Protein AF-A0A0K1F6I7-F1 (afdb_monomer)

Sequence (69 aa):
MSDNHNEVQAAKAEAEDRVVERVESWQEGAEQETVAQELREGFEEAGVDKSEDDVERLAKQIHEDGKAE

pLDDT: mean 78.12, std 12.24, range [44.06, 91.62]

Solvent-accessible surface area (backbone atoms only — not comparable to full-atom values): 4020 Å² total; per-residue (Å²): 136,68,66,67,57,55,56,52,52,50,54,51,50,57,47,50,54,52,42,49,56,56,50,64,74,70,43,90,82,61,54,50,69,56,45,28,52,54,49,50,53,42,27,58,77,65,73,45,90,72,55,70,70,56,39,49,52,49,16,50,49,54,50,54,62,71,61,74,120

Foldseek 3Di:
DPVVVVVVVVLLVVLLVVLLVVLLVVVLPDDLVVQLVSSVVSCVVSVHDDDSVRSSVSSVVSNVVSVPD

Radius of gyration: 13.24 Å; Cα contacts (8 Å, |Δi|>4): 43; chains: 1; bounding box: 27×22×43 Å

Structure (mmCIF, N/CA/C/O backbone):
data_AF-A0A0K1F6I7-F1
#
_entry.id   AF-A0A0K1F6I7-F1
#
loop_
_atom_site.group_PDB
_atom_sit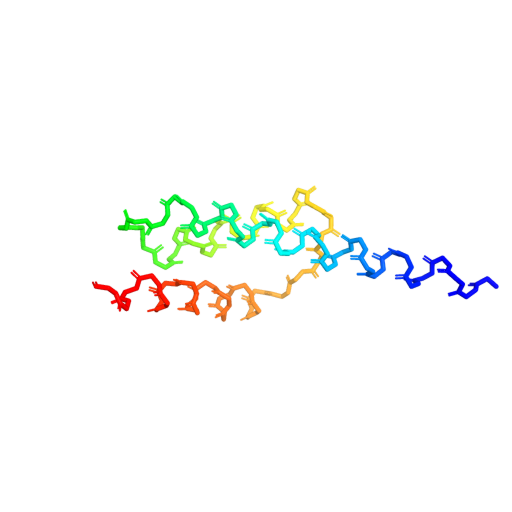e.id
_atom_site.type_symbol
_atom_site.label_atom_id
_atom_site.label_alt_id
_atom_site.label_comp_id
_atom_site.label_asym_id
_atom_site.label_entity_id
_atom_site.label_seq_id
_atom_site.pdbx_PDB_ins_code
_atom_site.Cartn_x
_atom_site.Cartn_y
_atom_site.Cartn_z
_atom_site.occupancy
_atom_site.B_iso_or_equiv
_atom_site.auth_seq_id
_atom_site.auth_comp_id
_atom_site.auth_asym_id
_atom_site.auth_atom_id
_atom_site.pdbx_PDB_model_num
ATOM 1 N N . MET A 1 1 ? 17.070 -11.121 -25.133 1.00 49.81 1 MET A N 1
ATOM 2 C CA . MET A 1 1 ? 16.076 -10.113 -24.705 1.00 49.81 1 MET A CA 1
ATOM 3 C C . MET A 1 1 ? 15.787 -10.320 -23.219 1.00 49.81 1 MET A C 1
ATOM 5 O O . MET A 1 1 ? 14.647 -10.569 -22.856 1.00 49.81 1 MET A O 1
ATOM 9 N N . SER A 1 2 ? 16.820 -10.287 -22.371 1.00 56.91 2 SER A N 1
ATOM 10 C CA . SER A 1 2 ? 16.684 -10.629 -20.942 1.00 56.91 2 SER A CA 1
ATOM 11 C C . SER A 1 2 ? 16.774 -9.398 -20.036 1.00 56.91 2 SER A C 1
ATOM 13 O O . SER A 1 2 ? 16.256 -9.425 -18.928 1.00 56.91 2 SER A O 1
ATOM 15 N N . ASP A 1 3 ? 17.339 -8.300 -20.536 1.00 60.97 3 ASP A N 1
ATOM 16 C CA . ASP A 1 3 ? 17.523 -7.050 -19.790 1.00 60.97 3 ASP A CA 1
ATOM 17 C C . ASP A 1 3 ? 16.198 -6.299 -19.555 1.00 60.97 3 ASP A C 1
ATOM 19 O O . ASP A 1 3 ? 15.957 -5.778 -18.471 1.00 60.97 3 ASP A O 1
ATOM 23 N N . ASN A 1 4 ? 15.263 -6.372 -20.509 1.00 59.94 4 ASN A N 1
ATOM 24 C CA . ASN A 1 4 ? 13.977 -5.664 -20.446 1.00 59.94 4 ASN A CA 1
ATOM 25 C C . ASN A 1 4 ? 13.028 -6.187 -19.348 1.00 59.94 4 ASN A C 1
ATOM 27 O O . ASN A 1 4 ? 12.153 -5.462 -18.892 1.00 59.94 4 ASN A O 1
ATOM 31 N N . HIS A 1 5 ? 13.156 -7.450 -18.924 1.00 60.25 5 HIS A N 1
ATOM 32 C CA . HIS A 1 5 ? 12.331 -7.979 -17.830 1.00 60.25 5 HIS A CA 1
ATOM 33 C C . HIS A 1 5 ? 12.793 -7.427 -16.478 1.00 60.25 5 HIS A C 1
ATOM 35 O O . HIS A 1 5 ? 11.960 -7.096 -15.643 1.00 60.25 5 HIS A O 1
ATOM 41 N N . ASN A 1 6 ? 14.105 -7.278 -16.284 1.00 69.19 6 ASN A N 1
ATOM 42 C CA . ASN A 1 6 ? 14.670 -6.814 -15.022 1.00 69.19 6 ASN A CA 1
ATOM 43 C C . ASN A 1 6 ? 14.359 -5.331 -14.764 1.00 69.19 6 ASN A C 1
ATOM 45 O O . ASN A 1 6 ? 14.007 -4.964 -13.649 1.00 69.19 6 ASN A O 1
ATOM 49 N N . GLU A 1 7 ? 14.405 -4.499 -15.806 1.00 70.31 7 GLU A N 1
ATOM 50 C CA . GLU A 1 7 ? 14.023 -3.081 -15.724 1.00 70.31 7 GLU A CA 1
ATOM 51 C C . GLU A 1 7 ? 12.528 -2.904 -15.424 1.00 70.31 7 GLU A C 1
ATOM 53 O O . GLU A 1 7 ? 12.156 -2.061 -14.613 1.00 70.31 7 GLU A O 1
ATOM 58 N N . VAL A 1 8 ? 11.665 -3.744 -16.011 1.00 71.56 8 VAL A N 1
ATOM 59 C CA . VAL A 1 8 ? 10.221 -3.723 -15.728 1.00 71.56 8 VAL A CA 1
ATOM 60 C C . VAL A 1 8 ? 9.925 -4.168 -14.296 1.00 71.56 8 VAL A C 1
ATOM 62 O O . VAL A 1 8 ? 9.087 -3.555 -13.644 1.00 71.56 8 VAL A O 1
ATOM 65 N N . GLN A 1 9 ? 10.604 -5.200 -13.780 1.00 72.69 9 GLN A N 1
ATOM 66 C CA . GLN A 1 9 ? 10.431 -5.624 -12.384 1.00 72.69 9 GLN A CA 1
ATOM 67 C C . GLN A 1 9 ? 10.942 -4.567 -11.395 1.00 72.69 9 GLN A C 1
ATOM 69 O O . GLN A 1 9 ? 10.276 -4.309 -10.397 1.00 72.69 9 GLN A O 1
ATOM 74 N N . ALA A 1 10 ? 12.075 -3.920 -11.689 1.00 78.31 10 ALA A N 1
ATOM 75 C CA . AL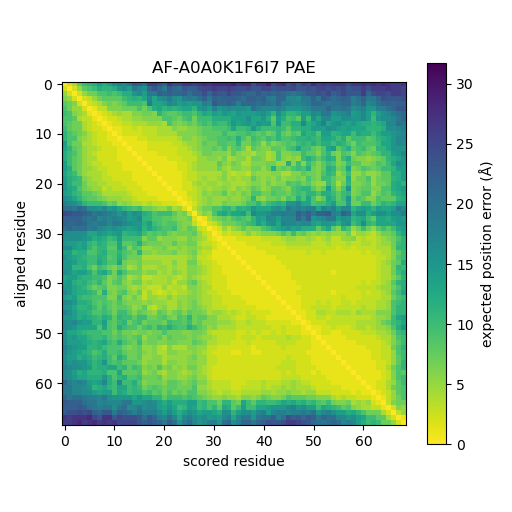A A 1 10 ? 12.605 -2.830 -10.870 1.00 78.31 10 ALA A CA 1
ATOM 76 C C . ALA A 1 10 ? 11.649 -1.627 -10.837 1.00 78.31 10 ALA A C 1
ATOM 78 O O . ALA A 1 10 ? 11.311 -1.148 -9.760 1.00 78.31 10 ALA A O 1
ATOM 79 N N . ALA A 1 11 ? 11.118 -1.219 -11.994 1.00 76.31 11 ALA A N 1
ATOM 80 C CA . ALA A 1 11 ? 10.121 -0.153 -12.071 1.00 76.31 11 ALA A CA 1
ATOM 81 C C . ALA A 1 11 ? 8.831 -0.498 -11.305 1.00 76.31 11 ALA A C 1
ATOM 83 O O . ALA A 1 11 ? 8.213 0.379 -10.707 1.00 76.31 11 ALA A O 1
ATOM 84 N N . LYS A 1 12 ? 8.432 -1.778 -11.298 1.00 75.88 12 LYS A N 1
ATOM 85 C CA . LYS A 1 12 ? 7.268 -2.268 -10.547 1.00 75.88 12 LYS A CA 1
ATOM 86 C C . LYS A 1 12 ? 7.490 -2.182 -9.033 1.00 75.88 12 LYS A C 1
ATOM 88 O O . LYS A 1 12 ? 6.578 -1.786 -8.317 1.00 75.88 12 LYS A O 1
ATOM 93 N N . ALA A 1 13 ? 8.696 -2.514 -8.570 1.00 79.69 13 ALA A N 1
ATOM 94 C CA . ALA A 1 13 ? 9.081 -2.407 -7.164 1.00 79.69 13 ALA A CA 1
ATOM 95 C C . ALA A 1 13 ? 9.174 -0.943 -6.700 1.00 79.69 13 ALA A C 1
ATOM 97 O O . ALA A 1 13 ? 8.619 -0.595 -5.667 1.00 79.69 13 ALA A O 1
ATOM 98 N N . GLU A 1 14 ? 9.780 -0.059 -7.500 1.00 81.56 14 GLU A N 1
ATOM 99 C CA . GLU A 1 14 ? 9.821 1.381 -7.193 1.00 81.56 14 GLU A CA 1
ATOM 100 C C . GLU A 1 14 ? 8.422 2.018 -7.159 1.00 81.56 14 GLU A C 1
ATOM 102 O O . GLU A 1 14 ? 8.174 2.956 -6.401 1.00 81.56 14 GLU A O 1
ATOM 107 N N . ALA A 1 15 ? 7.495 1.531 -7.989 1.00 83.56 15 ALA A N 1
ATOM 108 C CA . ALA A 1 15 ? 6.113 1.988 -7.962 1.00 83.56 15 ALA A CA 1
ATOM 109 C C . ALA A 1 15 ? 5.370 1.510 -6.704 1.00 83.56 15 ALA A C 1
ATOM 111 O O . ALA A 1 15 ? 4.582 2.271 -6.148 1.00 83.56 15 ALA A O 1
ATOM 112 N N . GLU A 1 16 ? 5.645 0.288 -6.241 1.00 82.12 16 GLU A N 1
ATOM 113 C CA . GLU A 1 16 ? 5.107 -0.241 -4.986 1.00 82.12 16 GLU A CA 1
ATOM 114 C C . GLU A 1 16 ? 5.575 0.587 -3.784 1.00 82.12 16 GLU A C 1
ATOM 116 O O . GLU A 1 16 ? 4.729 1.067 -3.029 1.00 82.12 16 GLU A O 1
ATOM 121 N N . ASP A 1 17 ? 6.880 0.855 -3.671 1.00 84.38 17 ASP A N 1
ATOM 122 C CA . ASP A 1 17 ? 7.438 1.662 -2.577 1.00 84.38 17 ASP A CA 1
ATOM 123 C C . ASP A 1 17 ? 6.834 3.077 -2.550 1.00 84.38 17 ASP A C 1
ATOM 125 O O . ASP A 1 17 ? 6.415 3.556 -1.500 1.00 84.38 17 ASP A O 1
ATOM 129 N N . ARG A 1 18 ? 6.668 3.725 -3.713 1.00 84.81 18 ARG A N 1
ATOM 130 C CA . ARG A 1 18 ? 6.028 5.052 -3.796 1.00 84.81 18 ARG A CA 1
ATOM 131 C C . ARG A 1 18 ? 4.577 5.068 -3.337 1.00 84.81 18 ARG A C 1
ATOM 133 O O . ARG A 1 18 ? 4.131 6.062 -2.764 1.00 84.81 18 ARG A O 1
ATOM 140 N N . VAL A 1 19 ? 3.819 4.022 -3.662 1.00 83.44 19 VAL A N 1
ATOM 141 C CA . VAL A 1 19 ? 2.421 3.903 -3.23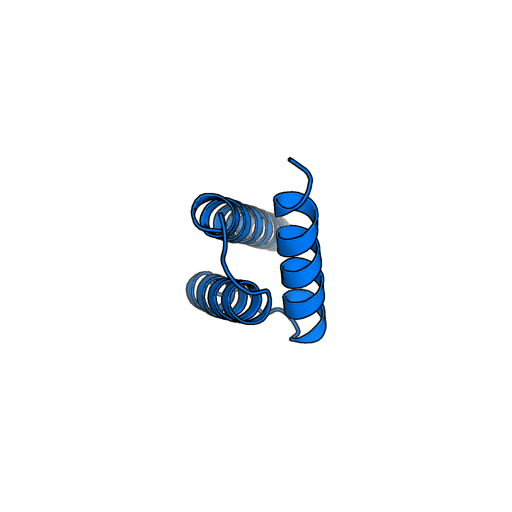6 1.00 83.44 19 VAL A CA 1
ATOM 142 C C . VAL A 1 19 ? 2.369 3.725 -1.721 1.00 83.44 19 VAL A C 1
ATOM 144 O O . VAL A 1 19 ? 1.570 4.396 -1.073 1.00 83.44 19 VAL A O 1
ATOM 147 N N . VAL A 1 20 ? 3.257 2.905 -1.153 1.00 82.69 20 VAL A N 1
ATOM 148 C CA . VAL A 1 20 ? 3.371 2.706 0.299 1.00 82.69 20 VAL A CA 1
ATOM 149 C C . VAL A 1 20 ? 3.748 4.009 1.009 1.00 82.69 20 VAL A C 1
ATOM 151 O O . VAL A 1 20 ? 2.993 4.442 1.874 1.00 82.69 20 VAL A O 1
ATOM 154 N N . GLU A 1 21 ? 4.810 4.701 0.581 1.00 82.69 21 GLU A N 1
ATOM 155 C CA . GLU A 1 21 ? 5.244 5.977 1.181 1.00 82.69 21 GLU A CA 1
ATOM 156 C C . GLU A 1 21 ? 4.146 7.055 1.118 1.00 82.69 21 GLU A C 1
ATOM 158 O O . GLU A 1 21 ? 3.954 7.839 2.053 1.00 82.69 21 GLU A O 1
ATOM 163 N N . ARG A 1 22 ? 3.388 7.099 0.011 1.00 79.69 22 ARG A N 1
ATOM 164 C CA . ARG A 1 22 ? 2.235 7.997 -0.142 1.00 79.69 22 ARG A CA 1
ATOM 165 C C . ARG A 1 22 ? 1.145 7.655 0.857 1.00 79.69 22 ARG A C 1
ATOM 167 O O . ARG A 1 22 ? 0.582 8.567 1.445 1.00 79.69 22 ARG A O 1
ATOM 174 N N . VAL A 1 23 ? 0.812 6.378 1.011 1.00 78.88 23 VAL A N 1
ATOM 175 C CA . VAL A 1 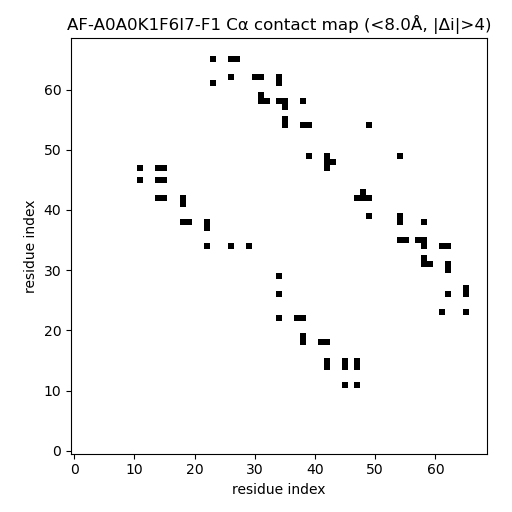23 ? -0.241 5.952 1.930 1.00 78.88 23 VAL A CA 1
ATOM 176 C C . VAL A 1 23 ? 0.195 6.253 3.364 1.00 78.88 23 VAL A C 1
ATOM 178 O O . VAL A 1 23 ? -0.511 6.982 4.047 1.00 78.88 23 VAL A O 1
ATOM 181 N N . GLU A 1 24 ? 1.393 5.851 3.786 1.00 73.50 24 GLU A N 1
ATOM 182 C CA . GLU A 1 24 ? 1.943 6.133 5.123 1.00 73.50 24 GLU A CA 1
ATOM 183 C C . GLU A 1 24 ? 1.892 7.625 5.503 1.00 73.50 24 GLU A C 1
ATOM 185 O O . GLU A 1 24 ? 1.521 7.973 6.622 1.00 73.50 24 GLU A O 1
ATOM 190 N N . SER A 1 25 ? 2.161 8.525 4.551 1.00 71.25 25 SER A N 1
ATOM 191 C CA . SER A 1 25 ? 2.172 9.980 4.759 1.00 71.25 25 SER A CA 1
ATOM 192 C C . SER A 1 25 ? 0.831 10.603 5.194 1.00 71.25 25 SER A C 1
ATOM 194 O O . SER A 1 25 ? 0.849 11.727 5.698 1.00 71.25 25 SER A O 1
ATOM 196 N N . TRP A 1 26 ? -0.319 9.961 4.964 1.00 68.31 26 TRP A N 1
ATOM 197 C CA . TRP A 1 26 ? -1.653 10.532 5.250 1.00 68.31 26 TRP A CA 1
ATOM 198 C C . TRP A 1 26 ? -2.433 9.681 6.264 1.00 68.31 26 TRP A C 1
ATOM 200 O O . TRP A 1 26 ? -3.595 9.966 6.549 1.00 68.31 26 TRP A O 1
ATOM 210 N N . GLN A 1 27 ? -1.796 8.639 6.810 1.00 62.12 27 GLN A N 1
ATOM 211 C CA . GLN A 1 27 ? -2.428 7.598 7.625 1.00 62.12 27 GLN A CA 1
ATOM 212 C C . GLN A 1 27 ? -2.425 7.870 9.128 1.00 62.12 27 GLN A C 1
ATOM 214 O O . GLN A 1 27 ? -2.824 6.992 9.892 1.00 62.12 27 GLN A O 1
ATOM 219 N N . GLU A 1 28 ? -2.055 9.075 9.576 1.00 59.19 28 GLU A N 1
ATOM 220 C CA . GLU A 1 28 ? -2.257 9.486 10.970 1.00 59.19 28 GLU A CA 1
ATOM 221 C C . GLU A 1 28 ? -3.771 9.464 11.296 1.00 59.19 28 GLU A C 1
ATOM 223 O O . GLU A 1 28 ? -4.497 10.437 11.099 1.00 59.19 28 GLU A O 1
ATOM 228 N N . GLY A 1 29 ? -4.274 8.305 11.743 1.00 59.41 29 GLY A N 1
ATOM 229 C CA . GLY A 1 29 ? -5.659 8.084 12.163 1.00 59.41 29 GLY A CA 1
ATOM 230 C C . GLY A 1 29 ? -6.607 7.381 11.180 1.00 59.41 29 GLY A C 1
ATOM 231 O O . GLY A 1 29 ? -7.792 7.287 11.502 1.00 59.41 29 GLY A O 1
A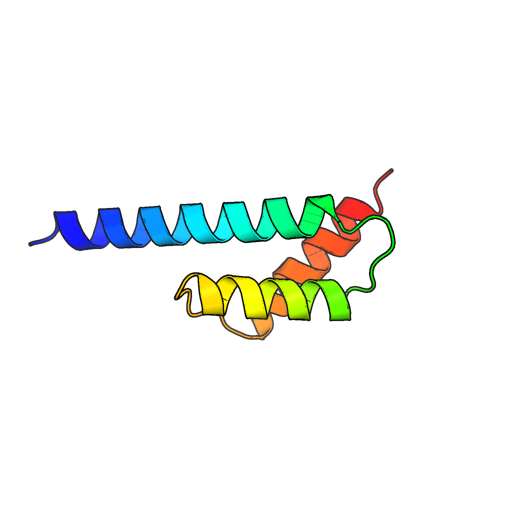TOM 232 N N . ALA A 1 30 ? -6.158 6.870 10.029 1.00 70.38 30 ALA A N 1
ATOM 233 C CA . ALA A 1 30 ? -7.046 6.146 9.110 1.00 70.38 30 ALA A CA 1
ATOM 234 C C . ALA A 1 30 ? -7.212 4.653 9.476 1.00 70.38 30 ALA A C 1
ATOM 236 O O . ALA A 1 30 ? -6.326 4.000 10.036 1.00 70.38 30 ALA A O 1
ATOM 237 N N . GLU A 1 31 ? -8.412 4.119 9.217 1.00 79.25 31 GLU A N 1
ATOM 238 C CA . GLU A 1 31 ? -8.733 2.711 9.466 1.00 79.25 31 GLU A CA 1
ATOM 239 C C . GLU A 1 31 ? -8.016 1.804 8.458 1.00 79.25 31 GLU A C 1
ATOM 241 O O . GLU A 1 31 ? -7.782 2.185 7.312 1.00 79.25 31 GLU A O 1
ATOM 246 N N . GLN A 1 32 ? -7.694 0.575 8.872 1.00 79.50 32 GLN A N 1
ATOM 247 C CA . GLN A 1 32 ? -7.031 -0.421 8.023 1.00 79.50 32 GLN A CA 1
ATOM 248 C C . GLN A 1 32 ? -7.761 -0.650 6.686 1.00 79.50 32 GLN A C 1
ATOM 250 O O . GLN A 1 32 ? -7.105 -0.824 5.661 1.00 79.50 32 GLN A O 1
ATOM 255 N N . GLU A 1 33 ? -9.098 -0.622 6.676 1.00 82.50 33 GLU A N 1
ATOM 256 C CA . GLU A 1 33 ? -9.888 -0.734 5.439 1.00 82.50 33 GLU A CA 1
ATOM 257 C C . GLU A 1 33 ? -9.592 0.412 4.459 1.00 82.50 33 GLU A C 1
ATOM 259 O O . GLU A 1 33 ? -9.459 0.174 3.258 1.00 82.50 33 GLU A O 1
ATOM 264 N N . THR A 1 34 ? -9.397 1.634 4.963 1.00 86.31 34 THR A N 1
ATOM 265 C CA . THR A 1 34 ? -8.998 2.790 4.151 1.00 86.31 34 THR A CA 1
ATOM 266 C C . THR A 1 34 ? -7.587 2.606 3.594 1.00 86.31 34 THR A C 1
ATOM 268 O O . THR A 1 34 ? -7.366 2.852 2.413 1.00 86.31 34 THR A O 1
ATOM 271 N N . VAL A 1 35 ? -6.635 2.111 4.398 1.00 85.44 35 VAL A N 1
ATOM 272 C CA . VA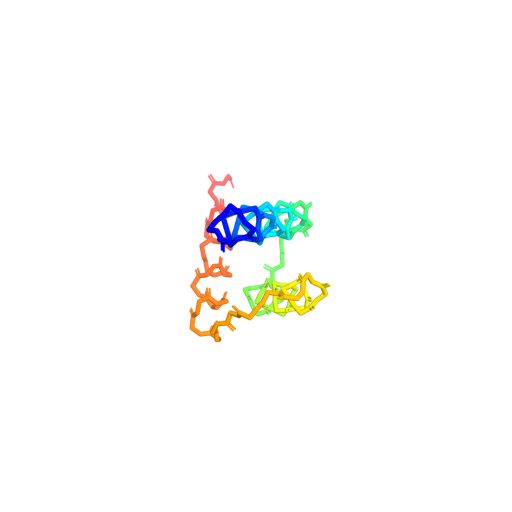L A 1 35 ? -5.273 1.779 3.926 1.00 85.44 35 VAL A CA 1
ATOM 273 C C . VAL A 1 35 ? -5.331 0.775 2.769 1.00 85.44 35 VAL A C 1
ATOM 275 O O . VAL A 1 35 ? -4.682 0.963 1.742 1.00 85.44 35 VAL A O 1
ATOM 278 N N . ALA A 1 36 ? -6.121 -0.291 2.921 1.00 88.19 36 ALA A N 1
ATOM 279 C CA . ALA A 1 36 ? -6.253 -1.341 1.916 1.00 88.19 36 ALA A CA 1
ATOM 280 C C . ALA A 1 36 ? -6.868 -0.818 0.611 1.00 88.19 36 ALA A C 1
ATOM 282 O O . ALA A 1 36 ? -6.435 -1.206 -0.476 1.00 88.19 36 ALA A O 1
ATOM 283 N N . GLN A 1 37 ? -7.853 0.078 0.705 1.00 88.50 37 GLN A N 1
ATOM 284 C CA . GLN A 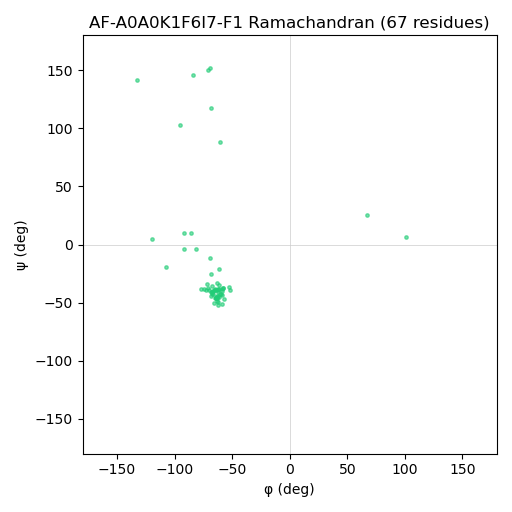1 37 ? -8.463 0.704 -0.462 1.00 88.50 37 GLN A CA 1
ATOM 285 C C . GLN A 1 37 ? -7.463 1.585 -1.228 1.00 88.50 37 GLN A C 1
ATOM 287 O O . GLN A 1 37 ? -7.341 1.437 -2.442 1.00 88.50 37 GLN A O 1
ATOM 292 N N . GLU A 1 38 ? -6.701 2.425 -0.527 1.00 88.94 38 GLU A N 1
ATOM 293 C CA . GLU A 1 38 ? -5.710 3.326 -1.133 1.00 88.94 38 GLU A CA 1
ATOM 294 C C . GLU A 1 38 ? -4.521 2.575 -1.758 1.00 88.94 38 GLU A C 1
ATOM 296 O O . GLU A 1 38 ? -4.003 2.976 -2.803 1.00 88.94 38 GLU A O 1
ATOM 301 N N . LEU A 1 39 ? -4.094 1.465 -1.142 1.00 89.50 39 LEU A N 1
ATOM 302 C CA . LEU A 1 39 ? -3.083 0.570 -1.711 1.00 89.50 39 LEU A CA 1
ATOM 303 C C . LEU A 1 39 ? -3.582 -0.077 -3.002 1.00 89.50 39 LEU A C 1
ATOM 305 O O . LEU A 1 39 ? -2.855 -0.097 -3.992 1.00 89.50 39 LEU A O 1
ATOM 309 N N . ARG A 1 40 ? -4.821 -0.589 -3.004 1.00 90.94 40 ARG A N 1
ATOM 310 C CA . ARG A 1 40 ? -5.427 -1.198 -4.194 1.00 90.94 40 ARG A CA 1
ATOM 311 C C . ARG A 1 40 ? -5.480 -0.191 -5.342 1.00 90.94 40 ARG A C 1
ATOM 313 O O . ARG A 1 40 ? -4.973 -0.488 -6.418 1.00 90.94 40 ARG A O 1
ATOM 320 N N . GLU A 1 41 ? -6.009 1.003 -5.081 1.00 89.75 41 GLU A N 1
ATOM 321 C CA . GLU A 1 41 ? -6.116 2.059 -6.089 1.00 89.75 41 GLU A CA 1
ATOM 322 C C . GLU A 1 41 ? -4.729 2.472 -6.608 1.00 89.75 41 GLU A C 1
ATOM 324 O O . GLU A 1 41 ? -4.503 2.497 -7.815 1.00 89.75 41 GLU A O 1
ATOM 329 N N . GLY A 1 42 ? -3.750 2.666 -5.717 1.00 89.12 42 GLY A N 1
ATOM 330 C CA . GLY A 1 42 ? -2.376 2.990 -6.109 1.00 89.12 42 GLY A CA 1
ATOM 331 C C . GLY A 1 42 ? -1.687 1.903 -6.935 1.00 89.12 42 GLY A C 1
ATOM 332 O O . GLY A 1 42 ? -0.962 2.215 -7.882 1.00 89.12 42 GLY A O 1
ATOM 333 N N . PHE A 1 43 ? -1.919 0.628 -6.620 1.00 89.75 43 PHE A N 1
ATOM 334 C CA . PHE A 1 43 ? -1.394 -0.481 -7.412 1.00 89.75 43 PHE A CA 1
ATOM 335 C C . PHE A 1 43 ? -2.046 -0.555 -8.793 1.00 89.75 43 PHE A C 1
ATOM 337 O O . PHE A 1 43 ? -1.335 -0.746 -9.780 1.00 89.75 43 PHE A O 1
ATOM 344 N N . GLU A 1 44 ? -3.355 -0.331 -8.900 1.00 90.00 44 GLU A N 1
ATOM 345 C CA . GLU A 1 44 ? -4.051 -0.260 -10.188 1.00 90.00 44 GLU A CA 1
ATOM 346 C C . GLU A 1 44 ? -3.543 0.909 -11.047 1.00 90.00 44 GLU A C 1
ATOM 348 O O . GLU A 1 44 ? -3.216 0.710 -12.221 1.00 90.00 44 GLU A O 1
ATOM 353 N N . GLU A 1 45 ? -3.385 2.102 -10.463 1.00 88.12 45 GLU A N 1
ATOM 354 C CA . GLU A 1 45 ? -2.807 3.277 -11.131 1.00 88.12 45 GLU A CA 1
ATOM 355 C C . GLU A 1 45 ? -1.382 3.014 -11.643 1.00 88.12 45 GLU A C 1
ATOM 357 O O . GLU A 1 45 ? -1.003 3.465 -12.727 1.00 88.12 45 GLU A O 1
ATOM 362 N N . ALA A 1 46 ? -0.591 2.260 -10.877 1.00 86.75 46 ALA A N 1
ATOM 363 C CA . ALA A 1 46 ? 0.779 1.895 -11.217 1.00 86.75 46 ALA A CA 1
ATOM 364 C C . ALA A 1 46 ? 0.888 0.700 -12.188 1.00 86.75 46 ALA A C 1
ATOM 366 O O . ALA A 1 46 ? 1.994 0.338 -12.599 1.00 86.75 46 ALA A O 1
ATOM 367 N N . GLY A 1 47 ? -0.227 0.062 -12.563 1.00 87.94 47 GLY A N 1
ATOM 368 C CA 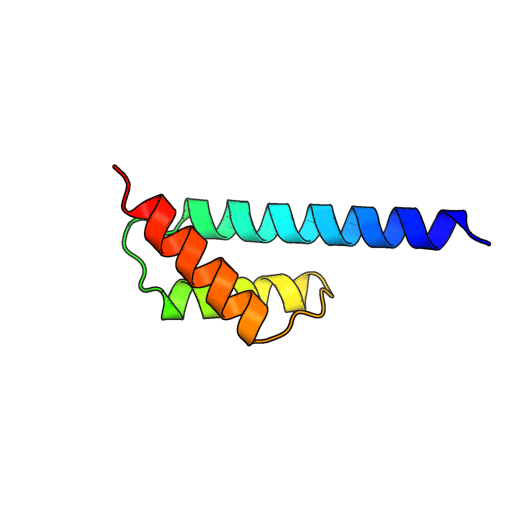. GLY A 1 47 ? -0.221 -1.159 -13.377 1.00 87.94 47 GLY A CA 1
ATOM 369 C C . GLY A 1 47 ? 0.378 -2.368 -12.645 1.00 87.94 47 GLY A C 1
ATOM 370 O O . GLY A 1 47 ? 0.919 -3.291 -13.267 1.00 87.94 47 GLY A O 1
ATOM 371 N N . VAL A 1 48 ? 0.324 -2.359 -11.314 1.00 90.19 48 VAL A N 1
ATOM 372 C CA . VAL A 1 48 ? 0.844 -3.408 -10.446 1.00 90.19 48 VAL A CA 1
ATOM 373 C C . VAL A 1 48 ? -0.266 -4.375 -10.071 1.00 90.19 48 VAL A C 1
ATOM 375 O O . VAL A 1 48 ? -1.060 -4.133 -9.178 1.00 90.19 48 VAL A O 1
ATOM 378 N N . ASP A 1 49 ? -0.264 -5.536 -10.719 1.00 86.00 49 ASP A N 1
ATOM 379 C CA . ASP A 1 49 ? -1.119 -6.643 -10.283 1.00 86.00 49 ASP A CA 1
ATOM 380 C C . ASP A 1 49 ? -0.638 -7.187 -8.918 1.00 86.00 49 ASP A C 1
ATOM 382 O O . ASP A 1 49 ? 0.514 -7.636 -8.810 1.00 86.00 49 ASP A O 1
ATOM 386 N N . LYS A 1 50 ? -1.494 -7.090 -7.892 1.00 85.31 50 LYS A N 1
ATOM 387 C CA . LYS A 1 50 ? -1.311 -7.582 -6.514 1.00 85.31 50 LYS A CA 1
ATOM 388 C C . LYS A 1 50 ? -2.567 -8.339 -6.084 1.00 85.31 50 LYS A C 1
ATOM 390 O O . LYS A 1 50 ? -3.682 -7.923 -6.385 1.00 85.31 50 LYS A O 1
ATOM 395 N N . SER A 1 51 ? -2.377 -9.434 -5.349 1.00 91.62 51 SER A N 1
ATOM 396 C CA . SER A 1 51 ? -3.483 -10.187 -4.751 1.00 91.62 51 SER A CA 1
ATOM 397 C C . SER A 1 51 ? -4.143 -9.397 -3.619 1.00 91.62 51 SER A C 1
ATOM 399 O O . SER A 1 51 ? -3.468 -8.644 -2.918 1.00 91.62 51 SER A O 1
ATOM 401 N N . GLU A 1 52 ? -5.432 -9.634 -3.378 1.00 86.69 52 GLU A N 1
ATOM 402 C CA . GLU A 1 52 ? -6.156 -9.040 -2.247 1.00 86.69 52 GLU A CA 1
ATOM 403 C C . GLU A 1 52 ? -5.520 -9.408 -0.896 1.00 86.69 52 GLU A C 1
ATOM 405 O O . GLU A 1 52 ? -5.335 -8.526 -0.063 1.00 86.69 52 GLU A O 1
ATOM 410 N N . ASP A 1 53 ? -5.065 -10.656 -0.724 1.00 88.75 53 ASP A N 1
ATOM 411 C CA . ASP A 1 53 ? -4.309 -11.101 0.462 1.00 88.75 53 ASP A CA 1
ATOM 412 C C . ASP A 1 53 ? -3.015 -10.292 0.682 1.00 88.75 53 ASP A C 1
ATOM 414 O O . ASP A 1 53 ? -2.623 -10.007 1.816 1.00 88.75 53 ASP A O 1
ATOM 418 N N . ASP A 1 54 ? -2.321 -9.919 -0.400 1.00 90.69 54 ASP A N 1
ATOM 419 C CA . ASP A 1 54 ? -1.090 -9.129 -0.302 1.00 90.69 54 ASP A CA 1
ATOM 420 C C . ASP A 1 54 ? -1.392 -7.679 0.073 1.00 90.69 54 ASP A C 1
ATOM 422 O O . ASP A 1 54 ? -0.668 -7.097 0.883 1.00 90.69 54 ASP A O 1
ATOM 426 N N . VAL A 1 55 ? -2.470 -7.118 -0.481 1.00 90.81 55 VAL A N 1
ATOM 427 C CA . VAL A 1 55 ? -2.958 -5.777 -0.145 1.00 90.81 55 VAL A CA 1
ATOM 428 C C . VAL A 1 55 ? -3.397 -5.714 1.318 1.00 90.81 55 VAL A C 1
ATOM 430 O O . VAL A 1 55 ? -2.978 -4.803 2.023 1.00 90.81 55 VAL A O 1
ATOM 433 N N . GLU A 1 56 ? -4.162 -6.690 1.814 1.00 89.94 56 GLU A N 1
ATOM 434 C CA . GLU A 1 56 ? -4.568 -6.754 3.227 1.00 89.94 56 GLU A CA 1
ATOM 435 C C . GLU A 1 56 ? -3.369 -6.903 4.168 1.00 89.94 56 GLU A C 1
ATOM 437 O O . GLU A 1 56 ? -3.304 -6.253 5.215 1.00 89.94 56 GLU A O 1
ATOM 442 N N . ARG A 1 57 ? -2.384 -7.729 3.799 1.00 88.69 57 ARG A N 1
ATOM 443 C CA . ARG A 1 57 ? -1.158 -7.903 4.585 1.00 88.69 57 ARG A CA 1
ATOM 444 C C . ARG A 1 57 ? -0.351 -6.608 4.667 1.00 88.69 57 ARG A C 1
ATOM 446 O O . ARG A 1 57 ? 0.104 -6.263 5.757 1.00 88.69 57 ARG A O 1
ATOM 453 N N . LEU A 1 58 ? -0.189 -5.902 3.548 1.00 88.06 58 LEU A N 1
ATOM 454 C CA . LEU A 1 58 ? 0.476 -4.595 3.494 1.00 88.06 58 LEU A CA 1
ATOM 455 C C . LEU A 1 58 ? -0.303 -3.545 4.293 1.00 88.06 58 LEU A C 1
ATOM 457 O O . LEU A 1 58 ? 0.285 -2.840 5.106 1.00 88.06 58 LEU A O 1
ATOM 461 N N . ALA A 1 59 ? -1.627 -3.502 4.141 1.00 88.44 59 ALA A N 1
ATOM 462 C CA . ALA A 1 59 ? -2.490 -2.576 4.865 1.00 88.44 59 ALA A CA 1
ATOM 463 C C . ALA A 1 59 ? -2.405 -2.769 6.380 1.00 88.44 59 ALA A C 1
ATOM 465 O O . ALA A 1 59 ? -2.314 -1.805 7.139 1.00 88.44 59 ALA A O 1
ATOM 466 N N . LYS A 1 60 ? -2.394 -4.027 6.831 1.00 86.06 60 LYS A N 1
ATOM 467 C CA . LYS A 1 60 ? -2.193 -4.362 8.237 1.00 86.06 60 LYS A CA 1
ATOM 468 C C . LYS A 1 60 ? -0.826 -3.920 8.738 1.00 86.06 60 LYS A C 1
ATOM 470 O O . LYS A 1 60 ? -0.753 -3.382 9.833 1.00 86.06 60 LYS A O 1
ATOM 475 N N . GLN A 1 61 ? 0.228 -4.154 7.963 1.00 85.06 61 GLN A N 1
ATOM 476 C CA . GLN A 1 61 ? 1.580 -3.767 8.350 1.00 85.06 61 GLN A CA 1
ATOM 477 C C . GLN A 1 61 ? 1.701 -2.244 8.494 1.00 85.06 61 GLN A C 1
ATOM 479 O O . GLN A 1 61 ? 2.101 -1.781 9.551 1.00 85.06 61 GLN A O 1
ATOM 484 N N . ILE A 1 62 ? 1.232 -1.478 7.504 1.00 80.31 62 ILE A N 1
ATOM 485 C CA . ILE A 1 62 ? 1.211 -0.005 7.535 1.00 80.31 62 ILE A CA 1
ATOM 486 C C . ILE A 1 62 ? 0.389 0.522 8.722 1.00 80.31 62 ILE A C 1
ATOM 488 O O . ILE A 1 62 ? 0.818 1.437 9.421 1.00 80.31 62 ILE A O 1
ATOM 492 N N . HIS A 1 63 ? -0.785 -0.065 8.986 1.00 78.69 63 HIS A N 1
ATOM 493 C CA . HIS A 1 63 ? -1.627 0.344 10.114 1.00 78.69 63 HIS A CA 1
ATOM 494 C C . HIS A 1 63 ? -0.964 0.082 11.476 1.00 78.69 63 HIS A C 1
ATOM 496 O O . HIS A 1 63 ? -1.108 0.886 12.393 1.00 78.69 63 HIS A O 1
ATOM 502 N N . GLU A 1 64 ? -0.261 -1.042 11.625 1.00 78.12 64 GLU A N 1
ATOM 503 C CA . GLU A 1 64 ? 0.414 -1.415 12.873 1.00 78.12 64 GLU A CA 1
ATOM 504 C C . GLU A 1 64 ? 1.719 -0.626 13.080 1.00 78.12 64 GLU A C 1
ATOM 506 O O . GLU A 1 64 ? 1.988 -0.203 14.203 1.00 78.12 64 GLU A O 1
ATOM 511 N N . ASP A 1 65 ? 2.497 -0.365 12.022 1.00 66.81 65 ASP A N 1
ATOM 512 C CA . ASP A 1 65 ? 3.689 0.497 12.075 1.00 66.81 65 ASP A CA 1
ATOM 513 C C . ASP A 1 65 ? 3.311 1.954 12.411 1.00 66.81 65 ASP A C 1
ATOM 515 O O . ASP A 1 65 ? 3.959 2.584 13.244 1.00 66.81 65 ASP A O 1
ATOM 519 N N . GLY A 1 66 ? 2.189 2.464 11.886 1.00 59.06 66 GLY A N 1
ATOM 520 C CA . GLY A 1 66 ? 1.654 3.789 12.238 1.00 59.06 66 GLY A CA 1
ATOM 521 C C . GLY A 1 66 ? 1.097 3.914 13.668 1.00 59.06 66 GLY A C 1
ATOM 522 O O . GLY A 1 66 ? 0.825 5.021 14.128 1.00 59.06 66 GLY A O 1
ATOM 523 N N . LYS A 1 67 ? 0.914 2.803 14.396 1.00 51.25 67 LYS A N 1
ATOM 524 C CA . LYS A 1 67 ? 0.474 2.778 15.809 1.00 51.25 67 LYS A CA 1
ATOM 525 C C . LYS A 1 67 ? 1.642 2.780 16.803 1.00 51.25 67 LYS A C 1
ATOM 527 O O . LYS A 1 67 ? 1.391 2.771 18.008 1.00 51.25 67 LYS A O 1
ATO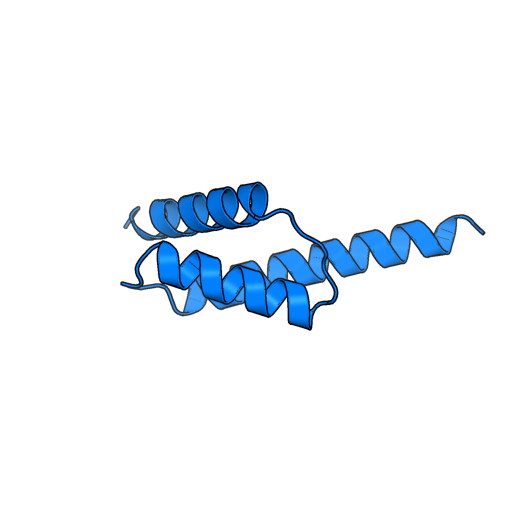M 532 N N . ALA A 1 68 ? 2.887 2.730 16.328 1.00 45.56 68 ALA A N 1
ATOM 533 C CA . ALA A 1 68 ? 4.071 2.540 17.162 1.00 45.56 68 ALA A CA 1
ATOM 534 C C . ALA A 1 68 ? 4.660 3.828 17.787 1.00 45.56 68 ALA A C 1
ATOM 536 O O . ALA A 1 68 ? 5.729 3.743 18.397 1.00 45.56 68 ALA A O 1
ATOM 537 N N . GLU A 1 69 ? 3.978 4.979 17.713 1.00 44.06 69 GLU A N 1
ATOM 538 C CA . GLU A 1 69 ? 4.373 6.236 18.388 1.00 44.06 69 GLU A CA 1
ATOM 539 C C . GLU A 1 69 ? 3.395 6.688 19.487 1.00 44.06 69 GLU A C 1
ATOM 541 O O . GLU A 1 69 ? 2.160 6.644 19.273 1.00 44.06 69 GLU A O 1
#

Nearest PDB structures (foldseek):
  8hp5-assembly3_C  TM=6.019E-01  e=1.969E+00  Novosphingobium sp. MBES04
  8hp7-assembly3_C  TM=5.868E-01  e=1.969E+00  Novosphingobium sp. MBES04
  8hp6-assembly3_C  TM=5.169E-01  e=2.223E+00  Novosphingobium sp. MBES04
  4h9s-assembly3_E  TM=9.010E-01  e=8.970E+00  Homo sapiens

Secondary structure (DSSP, 8-state):
--HHHHHHHHHHHHHHHHHHHHHHTT-TT--HHHHHHHHHHHHHHTT----HHHHHHHHHHHHHHTT--

Mean predicted aligned error: 8.34 Å